Protein AF-A0A0N9IB44-F1 (afdb_monomer_lite)

Structure (mmCIF, N/CA/C/O backbone):
data_AF-A0A0N9IB44-F1
#
_entry.id   AF-A0A0N9IB44-F1
#
loop_
_atom_site.group_PDB
_atom_site.id
_atom_site.type_symbol
_atom_site.label_atom_id
_atom_site.label_alt_id
_atom_site.label_comp_id
_atom_site.label_asym_id
_atom_site.label_entity_id
_atom_site.label_seq_id
_atom_site.pdbx_PDB_ins_code
_atom_site.Cartn_x
_atom_site.Cartn_y
_atom_site.Cartn_z
_atom_site.occupancy
_atom_site.B_iso_or_equiv
_atom_site.auth_seq_id
_atom_site.auth_comp_id
_atom_site.auth_asym_id
_atom_site.auth_atom_id
_atom_site.pdbx_PDB_model_num
ATOM 1 N N . MET A 1 1 ? -2.275 -2.270 16.568 1.00 76.81 1 MET A N 1
ATOM 2 C CA . MET A 1 1 ? -1.977 -1.997 15.154 1.00 76.81 1 MET A CA 1
ATOM 3 C C . MET A 1 1 ? -0.789 -2.844 14.724 1.00 76.81 1 MET A C 1
ATOM 5 O O . MET A 1 1 ? 0.175 -2.965 15.478 1.00 76.81 1 MET A O 1
ATOM 9 N N . HIS A 1 2 ? -0.907 -3.487 13.566 1.00 84.56 2 HIS A N 1
ATOM 10 C CA . HIS A 1 2 ? 0.135 -4.307 12.954 1.00 84.56 2 HIS A CA 1
ATOM 11 C C . HIS A 1 2 ? 0.336 -3.844 11.520 1.00 84.56 2 HIS A C 1
ATOM 13 O O . HIS A 1 2 ? -0.643 -3.721 10.791 1.00 84.56 2 HIS A O 1
ATOM 19 N N . ALA A 1 3 ? 1.584 -3.617 11.124 1.00 88.56 3 ALA A N 1
ATOM 20 C CA . ALA A 1 3 ? 1.932 -3.285 9.754 1.00 88.56 3 ALA A CA 1
ATOM 21 C C . ALA A 1 3 ? 2.914 -4.312 9.189 1.00 88.56 3 ALA A C 1
ATOM 23 O O . ALA A 1 3 ? 3.679 -4.947 9.919 1.00 88.56 3 ALA A O 1
ATOM 24 N N . SER A 1 4 ? 2.871 -4.507 7.883 1.00 88.94 4 SER A N 1
ATOM 25 C CA . SER A 1 4 ? 3.786 -5.360 7.139 1.00 88.94 4 SER A CA 1
ATOM 26 C C . SER A 1 4 ? 4.120 -4.697 5.816 1.00 88.94 4 SER A C 1
ATOM 28 O O . SER A 1 4 ? 3.300 -3.988 5.234 1.00 88.94 4 SER A O 1
ATOM 30 N N . LEU A 1 5 ? 5.352 -4.924 5.381 1.00 91.25 5 LEU A N 1
ATOM 31 C CA . LEU A 1 5 ? 5.955 -4.315 4.210 1.00 91.25 5 LEU A CA 1
ATOM 32 C C . LEU A 1 5 ? 6.590 -5.419 3.371 1.00 91.25 5 LEU A C 1
ATOM 34 O O . LEU A 1 5 ? 7.327 -6.254 3.899 1.00 91.25 5 LEU A O 1
ATOM 38 N N . PHE A 1 6 ? 6.349 -5.376 2.069 1.00 92.56 6 PHE A N 1
ATOM 39 C CA . PHE A 1 6 ? 7.084 -6.147 1.085 1.00 92.56 6 PHE A CA 1
ATOM 40 C C . PHE A 1 6 ? 7.738 -5.204 0.077 1.00 92.56 6 PHE A C 1
ATOM 42 O O . PHE A 1 6 ? 7.080 -4.325 -0.474 1.00 92.56 6 PHE A O 1
ATOM 49 N N . THR A 1 7 ? 9.033 -5.395 -0.171 1.00 91.75 7 THR A N 1
ATOM 50 C CA . THR A 1 7 ? 9.799 -4.570 -1.110 1.00 91.75 7 THR A CA 1
ATOM 51 C C . THR A 1 7 ? 10.137 -5.386 -2.349 1.00 91.75 7 THR A C 1
ATOM 53 O O . THR A 1 7 ? 10.892 -6.358 -2.282 1.00 91.75 7 THR A O 1
ATOM 56 N N . TRP A 1 8 ? 9.610 -4.959 -3.491 1.00 91.69 8 TRP A N 1
ATOM 57 C CA . TRP A 1 8 ? 9.943 -5.506 -4.798 1.00 91.69 8 TRP A CA 1
ATOM 58 C C . TRP A 1 8 ? 11.310 -5.012 -5.275 1.00 91.69 8 TRP A C 1
ATOM 60 O O . TRP A 1 8 ? 11.824 -3.967 -4.856 1.00 91.69 8 TRP A O 1
ATOM 70 N N . ARG A 1 9 ? 11.897 -5.739 -6.231 1.00 84.81 9 ARG A N 1
ATOM 71 C CA . ARG A 1 9 ? 13.059 -5.233 -6.973 1.00 84.81 9 ARG A CA 1
ATOM 72 C C . ARG A 1 9 ? 12.661 -3.948 -7.707 1.00 84.81 9 ARG A C 1
ATOM 74 O O . ARG A 1 9 ? 11.580 -3.870 -8.272 1.00 84.81 9 ARG A O 1
ATOM 81 N N . GLY A 1 10 ? 13.535 -2.942 -7.691 1.00 84.56 10 GLY A N 1
ATOM 82 C CA . GLY A 1 10 ? 13.265 -1.645 -8.329 1.00 84.56 10 GLY A CA 1
ATOM 83 C C . GLY A 1 10 ? 12.627 -0.588 -7.422 1.00 84.56 10 GLY A C 1
ATOM 84 O O . GLY A 1 10 ? 12.323 0.497 -7.903 1.00 84.56 10 GLY A O 1
ATOM 85 N N . GLY A 1 11 ? 12.472 -0.862 -6.120 1.00 88.50 11 GLY A N 1
ATOM 86 C CA . GLY A 1 11 ? 12.038 0.150 -5.153 1.00 88.50 11 GLY A CA 1
ATOM 87 C C . GLY A 1 11 ? 10.535 0.404 -5.169 1.00 88.50 11 GLY A C 1
ATOM 88 O O . GLY A 1 11 ? 10.108 1.513 -4.894 1.00 88.50 11 GLY A O 1
ATOM 89 N N . ILE A 1 12 ? 9.724 -0.602 -5.492 1.00 92.44 12 ILE A N 1
ATOM 90 C CA . ILE A 1 12 ? 8.275 -0.562 -5.271 1.00 92.44 12 ILE A CA 1
ATOM 91 C C . ILE A 1 12 ? 7.970 -1.298 -3.970 1.00 92.44 12 ILE A C 1
ATOM 93 O O . ILE A 1 12 ? 8.559 -2.347 -3.699 1.00 92.44 12 ILE A O 1
ATOM 97 N N . VAL A 1 13 ? 7.058 -0.761 -3.170 1.00 93.69 13 VAL A N 1
ATOM 98 C CA . VAL A 1 13 ? 6.643 -1.355 -1.902 1.00 93.69 13 VAL A CA 1
ATOM 99 C C . VAL A 1 13 ? 5.157 -1.650 -1.882 1.00 93.69 13 VAL A C 1
ATOM 101 O O . VAL A 1 13 ? 4.359 -0.838 -2.345 1.00 93.69 13 VAL A O 1
ATOM 104 N N . ASP A 1 14 ? 4.814 -2.785 -1.286 1.00 95.44 14 ASP A N 1
ATOM 105 C CA . ASP A 1 14 ? 3.461 -3.131 -0.879 1.00 95.44 14 ASP A CA 1
ATOM 106 C C . ASP A 1 14 ? 3.384 -3.068 0.641 1.00 95.44 14 ASP A C 1
ATOM 108 O O . ASP A 1 14 ? 4.176 -3.697 1.348 1.00 95.44 14 ASP A O 1
ATOM 112 N N . VAL A 1 15 ? 2.432 -2.297 1.147 1.00 94.44 15 VAL A N 1
ATOM 113 C CA . VAL A 1 15 ? 2.225 -2.096 2.576 1.00 94.44 15 VAL A CA 1
ATOM 114 C C . VAL A 1 15 ? 0.822 -2.531 2.938 1.00 94.44 15 VAL A C 1
ATOM 116 O O . VAL A 1 15 ? -0.138 -2.248 2.222 1.00 94.44 15 VAL A O 1
ATOM 119 N N . ILE A 1 16 ? 0.701 -3.182 4.089 1.00 94.31 16 ILE A N 1
ATOM 120 C CA . ILE A 1 16 ? -0.574 -3.390 4.757 1.00 94.31 16 ILE A CA 1
ATOM 121 C C . ILE A 1 16 ? -0.465 -3.026 6.229 1.00 94.31 16 ILE A C 1
ATOM 123 O O . ILE A 1 16 ? 0.488 -3.402 6.904 1.00 94.31 16 ILE A O 1
ATOM 127 N N . ALA A 1 17 ? -1.464 -2.312 6.729 1.00 92.12 17 ALA A N 1
ATOM 128 C CA . ALA A 1 17 ? -1.622 -1.940 8.119 1.00 92.12 17 ALA A CA 1
ATOM 129 C C . ALA A 1 17 ? -3.033 -2.300 8.589 1.00 92.12 17 ALA A C 1
ATOM 131 O O . ALA A 1 17 ? -4.023 -1.894 7.987 1.00 92.12 17 ALA A O 1
ATOM 132 N N . ILE A 1 18 ? -3.125 -3.054 9.680 1.00 91.50 18 ILE A N 1
ATOM 133 C CA . ILE A 1 18 ? -4.373 -3.395 10.362 1.00 91.50 18 ILE A CA 1
ATOM 134 C C . ILE A 1 18 ? -4.404 -2.607 11.669 1.00 91.50 18 ILE A C 1
ATOM 136 O O . ILE A 1 18 ? -3.557 -2.803 12.552 1.00 91.50 18 ILE A O 1
ATOM 140 N N . PHE A 1 19 ? -5.369 -1.701 11.787 1.00 87.69 19 PHE A N 1
ATOM 141 C CA . PHE A 1 19 ? -5.545 -0.861 12.967 1.00 87.69 19 PHE A CA 1
ATOM 142 C C . PHE A 1 19 ? -6.383 -1.590 14.021 1.00 87.69 19 PHE A C 1
ATOM 144 O O . PHE A 1 19 ? -5.946 -1.698 15.170 1.00 87.69 19 PHE A O 1
ATOM 151 N N . ASP A 1 20 ? -7.511 -2.163 13.596 1.00 88.31 20 ASP A N 1
ATOM 152 C CA . ASP A 1 20 ? -8.459 -2.930 14.409 1.00 88.31 20 ASP A CA 1
ATOM 153 C C . ASP A 1 20 ? -9.231 -3.964 13.551 1.00 88.31 20 ASP A C 1
ATOM 155 O O . ASP A 1 20 ? -8.840 -4.269 12.425 1.00 88.31 20 ASP A O 1
ATOM 159 N N . ALA A 1 21 ? -10.307 -4.548 14.091 1.00 91.06 21 ALA A N 1
ATOM 160 C CA . ALA A 1 21 ? -11.090 -5.589 13.419 1.00 91.06 21 ALA A CA 1
ATOM 161 C C . ALA A 1 21 ? -11.881 -5.107 12.184 1.00 91.06 21 ALA A C 1
ATOM 163 O O . ALA A 1 21 ? -12.221 -5.928 11.334 1.00 91.06 21 ALA A O 1
ATOM 164 N N . GLY A 1 22 ? -12.183 -3.811 12.082 1.00 93.75 22 GLY A N 1
ATOM 165 C CA . GLY A 1 22 ? -12.944 -3.210 10.981 1.00 93.75 22 GLY A CA 1
ATOM 166 C C . GLY A 1 22 ? -12.118 -2.285 10.088 1.00 93.75 22 GLY A C 1
ATOM 167 O O . GLY A 1 22 ? -12.565 -1.950 8.994 1.00 93.75 22 GLY A O 1
ATOM 168 N N . THR A 1 23 ? -10.913 -1.910 10.521 1.00 92.12 23 THR A N 1
ATOM 169 C CA . THR A 1 23 ? -10.122 -0.862 9.876 1.00 92.12 23 THR A CA 1
ATOM 170 C C . THR A 1 23 ? -8.724 -1.344 9.508 1.00 92.12 23 THR A C 1
ATOM 172 O O . THR A 1 23 ? -7.898 -1.687 10.360 1.00 92.12 23 THR A O 1
ATOM 175 N N . ALA A 1 24 ? -8.430 -1.290 8.215 1.00 93.81 24 ALA A N 1
ATOM 176 C CA . ALA A 1 24 ? -7.127 -1.531 7.628 1.00 93.81 24 ALA A CA 1
ATOM 177 C C . ALA A 1 24 ? -6.865 -0.588 6.450 1.00 93.81 24 ALA A C 1
ATOM 179 O O . ALA A 1 24 ? -7.777 -0.007 5.860 1.00 93.81 24 ALA A O 1
ATOM 180 N N . LEU A 1 25 ? -5.590 -0.480 6.103 1.00 95.12 25 LEU A N 1
ATOM 181 C CA . LEU A 1 25 ? -5.070 0.228 4.949 1.00 95.12 25 LEU A CA 1
ATOM 182 C C . LEU A 1 25 ? -4.103 -0.699 4.226 1.00 95.12 25 LEU A C 1
ATOM 184 O O . LEU A 1 25 ? -3.224 -1.278 4.858 1.00 95.12 25 LEU A O 1
ATOM 188 N N . ALA A 1 26 ? -4.224 -0.805 2.914 1.00 95.75 26 ALA A N 1
ATOM 189 C CA . ALA A 1 26 ? -3.192 -1.399 2.089 1.00 95.75 26 ALA A CA 1
ATOM 190 C C . ALA A 1 26 ? -2.915 -0.512 0.883 1.00 95.75 26 ALA A C 1
ATOM 192 O O . ALA A 1 26 ? -3.825 0.137 0.367 1.00 95.75 26 ALA A O 1
ATOM 193 N N . TYR A 1 27 ? -1.667 -0.469 0.439 1.00 95.62 27 TYR A N 1
ATOM 194 C CA . TYR A 1 27 ? -1.292 0.289 -0.746 1.00 95.62 27 TYR A CA 1
ATOM 195 C C . TYR A 1 27 ? -0.024 -0.250 -1.390 1.00 95.62 27 TYR A C 1
ATOM 197 O O . TYR A 1 27 ? 0.801 -0.893 -0.741 1.00 95.62 27 TYR A O 1
ATOM 205 N N . ARG A 1 28 ? 0.127 0.087 -2.670 1.00 95.62 28 ARG A N 1
ATOM 206 C CA . ARG A 1 28 ? 1.381 -0.001 -3.406 1.00 95.62 28 ARG A CA 1
ATOM 207 C C . ARG A 1 28 ? 1.922 1.396 -3.649 1.00 95.62 28 ARG A C 1
ATOM 209 O O . ARG A 1 28 ? 1.177 2.277 -4.081 1.00 95.62 28 ARG A O 1
ATOM 216 N N . ALA A 1 29 ? 3.212 1.592 -3.422 1.00 93.88 29 ALA A N 1
ATOM 217 C CA . ALA A 1 29 ? 3.875 2.863 -3.671 1.00 93.88 29 ALA A CA 1
ATOM 218 C C . ALA A 1 29 ? 5.253 2.669 -4.313 1.00 93.88 29 ALA A C 1
ATOM 220 O O . ALA A 1 29 ? 5.987 1.755 -3.934 1.00 93.88 29 ALA A O 1
ATOM 221 N N . PRO A 1 30 ? 5.658 3.542 -5.250 1.00 92.31 30 PRO A N 1
ATOM 222 C CA . PRO A 1 30 ? 7.065 3.701 -5.558 1.00 92.31 30 PRO A CA 1
ATOM 223 C C . PRO A 1 30 ? 7.775 4.347 -4.366 1.00 92.31 30 PRO A C 1
ATOM 225 O O . PRO A 1 30 ? 7.368 5.400 -3.878 1.00 92.31 30 PRO A O 1
ATOM 228 N N . LEU A 1 31 ? 8.858 3.721 -3.923 1.00 86.88 31 LEU A N 1
ATOM 229 C CA . LEU A 1 31 ? 9.726 4.197 -2.863 1.00 86.88 31 LEU A CA 1
ATOM 230 C C . LEU A 1 31 ? 11.022 4.757 -3.474 1.00 86.88 31 LEU A C 1
ATOM 232 O O . LEU A 1 31 ? 11.933 3.990 -3.805 1.00 86.88 31 LEU A O 1
ATOM 236 N N . PRO A 1 32 ? 11.138 6.086 -3.653 1.00 77.31 32 PRO A N 1
ATOM 237 C CA . PRO A 1 32 ? 12.411 6.691 -4.026 1.00 77.31 32 PRO A CA 1
ATOM 238 C C . PRO A 1 32 ? 13.474 6.390 -2.958 1.00 77.31 32 PRO A C 1
ATOM 240 O O . PRO A 1 32 ? 13.150 6.142 -1.796 1.00 77.31 32 PRO A O 1
ATOM 243 N N . GLN A 1 33 ? 14.753 6.395 -3.347 1.00 76.44 33 GLN A N 1
ATOM 244 C CA . GLN A 1 33 ? 15.857 6.085 -2.431 1.00 76.44 33 GLN A CA 1
ATOM 245 C C . GLN A 1 33 ? 15.758 6.905 -1.135 1.00 76.44 33 GLN A C 1
ATOM 247 O O . GLN A 1 33 ? 15.725 8.132 -1.177 1.00 76.44 33 GLN A O 1
ATOM 252 N N . GLY A 1 34 ? 15.721 6.211 0.008 1.00 70.44 34 GLY A N 1
ATOM 253 C CA . GLY A 1 34 ? 15.643 6.828 1.336 1.00 70.44 34 GLY A CA 1
ATOM 254 C C . GLY A 1 34 ? 14.251 7.306 1.769 1.00 70.44 34 GLY A C 1
ATOM 255 O O . GLY A 1 34 ? 14.147 7.882 2.847 1.00 70.44 34 GLY A O 1
ATOM 256 N N . GLY A 1 35 ? 13.200 7.081 0.973 1.00 82.69 35 GLY A N 1
ATOM 257 C CA . GLY A 1 35 ? 11.821 7.365 1.379 1.00 82.69 35 GLY A CA 1
ATOM 258 C C . GLY A 1 35 ? 11.327 6.430 2.488 1.00 82.69 35 GLY A C 1
ATOM 259 O O . GLY A 1 35 ? 11.788 5.291 2.594 1.00 82.69 35 GLY A O 1
ATOM 260 N N . ASP A 1 36 ? 10.367 6.899 3.289 1.00 86.75 36 ASP A N 1
ATOM 261 C CA . ASP A 1 36 ? 9.680 6.070 4.283 1.00 86.75 36 ASP A CA 1
ATOM 262 C C . ASP A 1 36 ? 8.509 5.324 3.615 1.00 86.75 36 ASP A C 1
ATOM 264 O O . ASP A 1 36 ? 7.587 5.962 3.100 1.00 86.75 36 ASP A O 1
ATOM 268 N N . PRO A 1 37 ? 8.504 3.978 3.594 1.00 87.38 37 PRO A N 1
ATOM 269 C CA . PRO A 1 37 ? 7.390 3.218 3.038 1.00 87.38 37 PRO A CA 1
ATOM 270 C C . PRO A 1 37 ? 6.070 3.450 3.780 1.00 87.38 37 PRO A C 1
ATOM 272 O O . PRO A 1 37 ? 5.018 3.188 3.199 1.00 87.38 37 PRO A O 1
ATOM 275 N N . PHE A 1 38 ? 6.106 3.924 5.028 1.00 88.88 38 PHE A N 1
ATOM 276 C CA . PHE A 1 38 ? 4.936 4.235 5.850 1.00 88.88 38 PHE A CA 1
ATOM 277 C C . PHE A 1 38 ? 4.449 5.685 5.710 1.00 88.88 38 PHE A C 1
ATOM 279 O O . PHE A 1 38 ? 3.371 5.993 6.213 1.00 88.88 38 PHE A O 1
ATOM 286 N N . ASP A 1 39 ? 5.184 6.527 4.973 1.00 88.62 39 ASP A N 1
ATOM 287 C CA . ASP A 1 39 ? 4.797 7.892 4.589 1.00 88.62 39 ASP A CA 1
ATOM 288 C C . ASP A 1 39 ? 4.995 8.115 3.073 1.00 88.62 39 ASP A C 1
ATOM 290 O O . ASP A 1 39 ? 5.863 8.879 2.632 1.00 88.62 39 ASP A O 1
ATOM 294 N N . PRO A 1 40 ? 4.255 7.385 2.217 1.00 90.94 40 PRO A N 1
ATOM 295 C CA . PRO A 1 40 ? 4.441 7.496 0.779 1.00 90.94 40 PRO A CA 1
ATOM 296 C C . PRO A 1 40 ? 3.972 8.866 0.282 1.00 90.94 40 PRO A C 1
ATOM 298 O O . PRO A 1 40 ? 2.873 9.306 0.593 1.00 90.94 40 PRO A O 1
ATOM 301 N N . ILE A 1 41 ? 4.743 9.503 -0.602 1.00 90.56 41 ILE A N 1
ATOM 302 C CA . ILE A 1 41 ? 4.320 10.751 -1.271 1.00 90.56 41 ILE A CA 1
ATOM 303 C C . ILE A 1 41 ? 3.250 10.466 -2.342 1.00 90.56 41 ILE A C 1
ATOM 305 O O . ILE A 1 41 ? 2.419 11.318 -2.662 1.00 90.56 4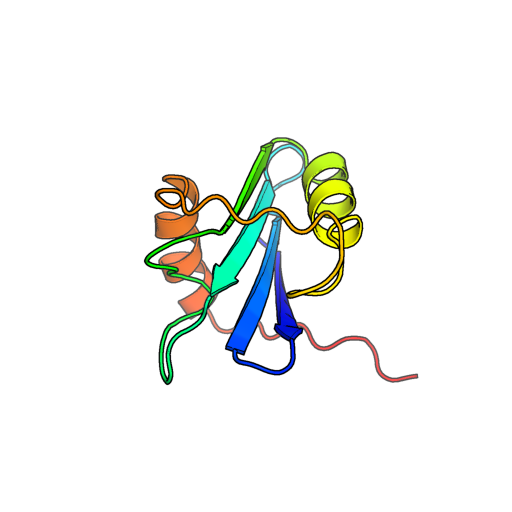1 ILE A O 1
ATOM 309 N N . ARG A 1 42 ? 3.289 9.268 -2.937 1.00 92.19 42 ARG A N 1
ATOM 310 C CA . ARG A 1 42 ? 2.401 8.802 -4.012 1.00 92.19 42 ARG A CA 1
ATOM 311 C C . ARG A 1 42 ? 2.147 7.310 -3.869 1.00 92.19 42 ARG A C 1
ATOM 313 O O . ARG A 1 42 ? 3.043 6.572 -3.473 1.00 92.19 42 ARG A O 1
ATOM 320 N N . VAL A 1 43 ? 0.964 6.871 -4.281 1.00 94.56 43 VAL A N 1
ATOM 321 C CA . VAL A 1 43 ? 0.597 5.451 -4.376 1.00 94.56 43 VAL A CA 1
ATOM 322 C C . VAL A 1 43 ? 0.147 5.133 -5.801 1.00 94.56 43 VAL A C 1
ATOM 324 O O . VAL A 1 43 ? -0.334 6.021 -6.503 1.00 94.56 43 VAL A O 1
ATOM 327 N N . THR A 1 44 ? 0.319 3.894 -6.254 1.00 94.69 44 THR A N 1
ATOM 328 C CA . THR A 1 44 ? -0.233 3.416 -7.539 1.00 94.69 44 THR A CA 1
ATOM 329 C C . THR A 1 44 ? -1.512 2.602 -7.365 1.00 94.69 44 THR A C 1
ATOM 331 O O . THR A 1 44 ? -2.266 2.377 -8.312 1.00 94.69 44 THR A O 1
ATOM 334 N N . TRP A 1 45 ? -1.771 2.173 -6.132 1.00 95.31 45 TRP A N 1
ATOM 335 C CA . TRP A 1 45 ? -3.000 1.527 -5.710 1.00 95.31 45 TRP A CA 1
ATOM 336 C C . TRP A 1 45 ? -3.157 1.707 -4.204 1.00 95.31 45 TRP A C 1
ATOM 338 O O . TRP A 1 45 ? -2.166 1.642 -3.475 1.00 95.31 45 TRP A O 1
ATOM 348 N N . ALA A 1 46 ? -4.385 1.891 -3.728 1.00 95.12 46 ALA A N 1
ATOM 349 C CA . ALA A 1 46 ? -4.682 1.876 -2.306 1.00 95.12 46 ALA A CA 1
ATOM 350 C C . ALA A 1 46 ? -6.103 1.383 -2.026 1.00 95.12 46 ALA A C 1
ATOM 352 O O . ALA A 1 46 ? -7.023 1.582 -2.821 1.00 95.12 46 ALA A O 1
ATOM 353 N N . PHE A 1 47 ? -6.281 0.788 -0.852 1.00 95.00 47 PHE A N 1
ATOM 354 C CA . PHE A 1 47 ? -7.567 0.399 -0.299 1.00 95.00 47 PHE A CA 1
ATOM 355 C C . PHE A 1 47 ? -7.589 0.667 1.206 1.00 95.00 47 PHE A C 1
ATOM 357 O O . PHE A 1 47 ? -6.674 0.266 1.925 1.00 95.00 47 PHE A O 1
ATOM 364 N N . ALA A 1 48 ? -8.656 1.303 1.686 1.00 93.50 48 ALA A N 1
ATOM 365 C CA . ALA A 1 48 ? -8.923 1.495 3.106 1.00 93.50 48 ALA A CA 1
ATOM 366 C C . ALA A 1 48 ? -10.317 0.951 3.435 1.00 93.50 48 ALA A C 1
ATOM 368 O O . ALA A 1 48 ? -11.286 1.276 2.747 1.00 93.50 48 ALA A O 1
ATOM 369 N N . GLY A 1 49 ? -10.417 0.113 4.463 1.00 94.00 49 GLY A N 1
ATOM 370 C CA . GLY A 1 49 ? -11.660 -0.569 4.822 1.00 94.00 49 GLY A CA 1
ATOM 371 C C . GLY A 1 49 ? -11.401 -1.820 5.651 1.00 94.00 49 GLY A C 1
ATOM 372 O O . GLY A 1 49 ? -10.446 -1.863 6.421 1.00 94.00 49 GLY A O 1
ATOM 373 N N . GLU A 1 50 ? -12.227 -2.851 5.483 1.00 96.44 50 GLU A N 1
ATOM 374 C CA . GLU A 1 50 ? -12.112 -4.068 6.291 1.00 96.44 50 GLU A CA 1
ATOM 375 C C . GLU A 1 50 ? -10.785 -4.821 6.045 1.00 96.44 50 GLU A C 1
ATOM 377 O O . GLU A 1 50 ? -10.369 -4.981 4.887 1.00 96.44 50 GLU A O 1
ATOM 382 N N . PRO A 1 51 ? -10.151 -5.378 7.100 1.00 95.75 51 PRO A N 1
ATOM 383 C CA . PRO A 1 51 ? -8.860 -6.060 7.000 1.00 95.75 51 PRO A CA 1
ATOM 384 C C . PRO A 1 51 ? -8.793 -7.162 5.946 1.00 95.75 51 PRO A C 1
ATOM 386 O O . PRO A 1 51 ? -7.809 -7.256 5.215 1.00 95.75 51 PRO A O 1
ATOM 389 N N . ILE A 1 52 ? -9.840 -7.981 5.818 1.00 96.88 52 ILE A N 1
ATOM 390 C CA . ILE A 1 52 ? -9.829 -9.097 4.865 1.00 96.88 52 ILE A CA 1
ATOM 391 C C . ILE A 1 52 ? -9.773 -8.616 3.411 1.00 96.88 52 ILE A C 1
ATOM 393 O O . ILE A 1 52 ? -9.099 -9.233 2.585 1.00 96.88 52 ILE A O 1
ATOM 397 N N . TRP A 1 53 ? -10.434 -7.501 3.096 1.00 97.62 53 TRP A N 1
ATOM 398 C CA .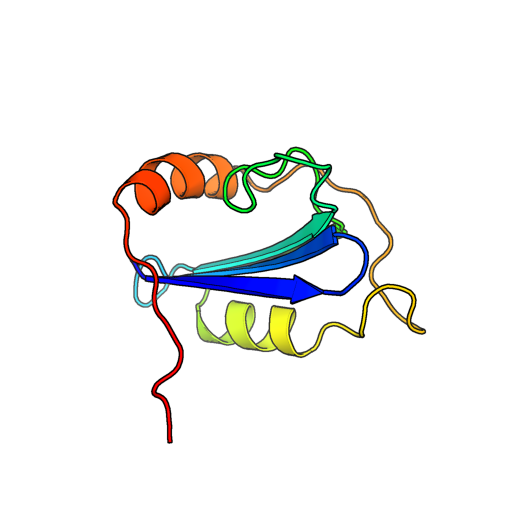 TRP A 1 53 ? -10.427 -6.921 1.756 1.00 97.62 53 TRP A CA 1
ATOM 399 C C . TRP A 1 53 ? -9.117 -6.198 1.463 1.00 97.62 53 TRP A C 1
ATOM 401 O O . TRP A 1 53 ? -8.595 -6.342 0.360 1.00 97.62 53 TRP A O 1
ATOM 411 N N . ALA A 1 54 ? -8.532 -5.526 2.458 1.00 96.62 54 ALA A N 1
ATOM 412 C CA . ALA A 1 54 ? -7.203 -4.932 2.335 1.00 96.62 54 ALA A CA 1
ATOM 413 C C . ALA A 1 54 ? -6.128 -5.997 2.042 1.00 96.62 54 ALA A C 1
ATOM 415 O O . ALA A 1 54 ? -5.361 -5.845 1.090 1.00 96.62 54 ALA A O 1
ATOM 416 N N . ILE A 1 55 ? -6.125 -7.109 2.796 1.00 95.56 55 ILE A N 1
ATOM 417 C CA . ILE A 1 55 ? -5.202 -8.243 2.593 1.00 95.56 55 ILE A CA 1
ATOM 418 C C . ILE A 1 55 ? -5.379 -8.833 1.194 1.00 95.56 55 ILE A C 1
ATOM 420 O O . ILE A 1 55 ? -4.406 -9.005 0.462 1.00 95.56 55 ILE A O 1
ATOM 424 N N . ARG A 1 56 ? -6.621 -9.142 0.807 1.00 97.19 56 ARG A N 1
ATOM 425 C CA . ARG A 1 56 ? -6.906 -9.720 -0.513 1.00 97.19 56 ARG A CA 1
ATOM 426 C C . ARG A 1 56 ? -6.497 -8.784 -1.642 1.00 97.19 56 ARG A C 1
ATOM 428 O O . ARG A 1 56 ? -5.924 -9.253 -2.615 1.00 97.19 56 ARG A O 1
ATOM 435 N N . GLY A 1 57 ? -6.777 -7.489 -1.505 1.00 95.50 57 GLY A N 1
ATOM 436 C CA . GLY A 1 57 ? -6.473 -6.489 -2.522 1.00 95.50 57 GLY A CA 1
ATOM 437 C C . GLY A 1 57 ? -4.979 -6.397 -2.806 1.00 95.50 57 GLY A C 1
ATOM 438 O O . GLY A 1 57 ? -4.581 -6.519 -3.960 1.00 95.50 57 GLY A O 1
ATOM 439 N N . VAL A 1 58 ? -4.153 -6.266 -1.764 1.00 95.00 58 VAL A N 1
ATOM 440 C CA . VAL A 1 58 ? -2.701 -6.118 -1.944 1.00 95.00 58 VAL A CA 1
ATOM 441 C C . VAL A 1 58 ? -2.034 -7.406 -2.430 1.00 95.00 58 VAL A C 1
ATOM 443 O O . VAL A 1 58 ? -1.179 -7.351 -3.305 1.00 95.00 58 VAL A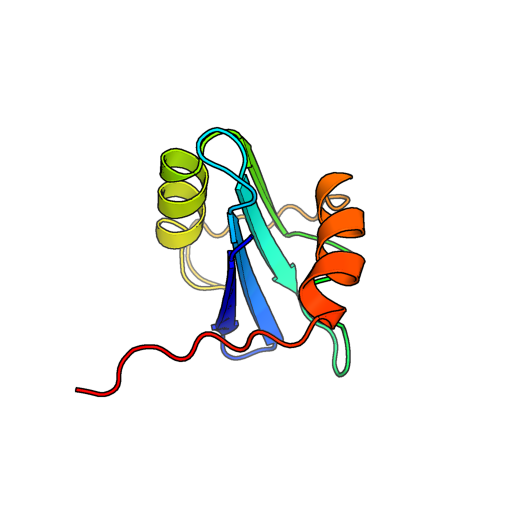 O 1
ATOM 446 N N . LEU A 1 59 ? -2.463 -8.576 -1.940 1.00 94.94 59 LEU A N 1
ATOM 447 C CA . LEU A 1 59 ? -1.918 -9.868 -2.381 1.00 94.94 59 LEU A CA 1
ATOM 448 C C . LEU A 1 59 ? -2.335 -10.248 -3.808 1.00 94.94 59 LEU A C 1
ATOM 450 O O . LEU A 1 59 ? -1.677 -11.072 -4.435 1.00 94.94 59 LEU A O 1
ATOM 454 N N . ALA A 1 60 ? -3.433 -9.680 -4.309 1.00 95.62 60 ALA A N 1
ATOM 455 C CA . ALA A 1 60 ? -3.901 -9.899 -5.673 1.00 95.62 60 ALA A CA 1
ATOM 456 C C . ALA A 1 60 ? -3.218 -8.980 -6.698 1.00 95.62 60 ALA A C 1
ATOM 458 O O . ALA A 1 60 ? -3.466 -9.131 -7.896 1.00 95.62 60 ALA A O 1
ATOM 459 N N . LEU A 1 61 ? -2.387 -8.026 -6.260 1.00 94.38 61 LEU A N 1
ATOM 460 C CA . LEU A 1 61 ? -1.673 -7.150 -7.179 1.00 94.38 61 LEU A CA 1
ATOM 461 C C . LEU A 1 61 ? -0.676 -7.961 -8.019 1.00 94.38 61 LEU A C 1
ATOM 463 O O . LEU A 1 61 ? 0.113 -8.728 -7.461 1.00 94.38 61 LEU A O 1
ATOM 467 N N . PRO A 1 62 ? -0.646 -7.758 -9.349 1.00 94.19 62 PRO A N 1
ATOM 468 C CA . PRO A 1 62 ? 0.425 -8.288 -10.184 1.00 94.19 62 PRO A CA 1
ATOM 469 C C . PRO A 1 62 ? 1.797 -7.799 -9.711 1.00 94.19 62 PRO A C 1
ATOM 471 O O . PRO A 1 62 ? 1.905 -6.776 -9.032 1.00 94.19 62 PRO A O 1
ATOM 474 N N . GLU A 1 63 ? 2.864 -8.492 -10.102 1.00 92.19 63 GLU A N 1
ATOM 475 C CA . GLU A 1 63 ? 4.226 -7.979 -9.923 1.00 92.19 63 GLU A CA 1
ATOM 476 C C . GLU A 1 63 ? 4.375 -6.601 -10.605 1.00 9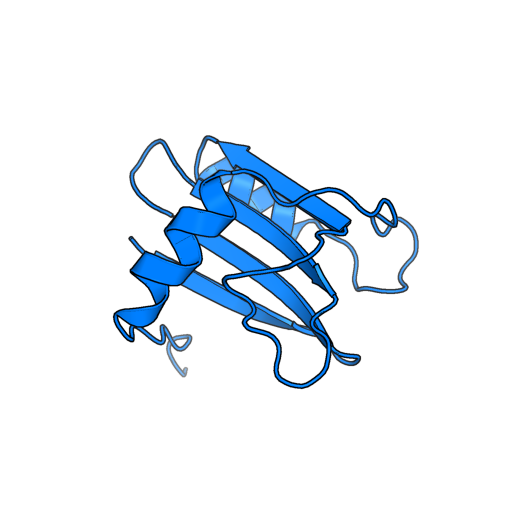2.19 63 GLU A C 1
ATOM 478 O O . GLU A 1 63 ? 3.806 -6.398 -11.685 1.00 92.19 63 GLU A O 1
ATOM 483 N N . PRO A 1 64 ? 5.116 -5.647 -10.009 1.00 91.56 64 PRO A N 1
ATOM 484 C CA . PRO A 1 64 ? 5.406 -4.382 -10.666 1.00 91.56 64 PRO A CA 1
ATOM 485 C C . PRO A 1 64 ? 6.067 -4.548 -12.041 1.00 91.56 64 PRO A C 1
ATOM 487 O O . PRO A 1 64 ? 6.979 -5.352 -12.216 1.00 91.56 64 PRO A O 1
ATOM 490 N N . GLY A 1 65 ? 5.609 -3.787 -13.032 1.00 88.94 65 GLY A N 1
ATOM 491 C CA . GLY A 1 65 ? 5.973 -3.924 -14.445 1.00 88.94 65 GLY A CA 1
ATOM 492 C C . GLY A 1 65 ? 5.265 -5.071 -15.179 1.00 88.94 65 GLY A C 1
ATOM 493 O O . GLY A 1 65 ? 5.429 -5.210 -16.392 1.00 88.94 65 GLY A O 1
ATOM 494 N N . GLY A 1 66 ? 4.480 -5.891 -14.476 1.00 89.25 66 GLY A N 1
ATOM 495 C CA . GLY A 1 66 ? 3.710 -6.990 -15.045 1.00 89.25 66 GLY A CA 1
ATOM 496 C C . GLY A 1 66 ? 2.436 -6.541 -15.767 1.00 89.25 66 GLY A C 1
ATOM 497 O O . GLY A 1 66 ? 1.911 -5.444 -15.571 1.00 89.25 66 GLY A O 1
ATOM 498 N N . HIS A 1 67 ? 1.892 -7.428 -16.603 1.00 88.94 67 HIS A N 1
ATOM 499 C CA . HIS A 1 67 ? 0.622 -7.171 -17.281 1.00 88.94 67 HIS A CA 1
ATOM 500 C C . HIS A 1 67 ? -0.522 -7.020 -16.266 1.00 88.94 67 HIS A C 1
ATOM 502 O O . HIS A 1 67 ? -0.753 -7.904 -15.442 1.00 88.94 67 HIS A O 1
ATOM 508 N N . GLY A 1 68 ? -1.278 -5.925 -16.374 1.00 84.81 68 GLY A N 1
ATOM 509 C CA . GLY A 1 68 ? -2.406 -5.632 -15.486 1.00 84.81 68 GLY A CA 1
ATOM 510 C C . GLY A 1 68 ? -2.025 -4.927 -14.183 1.00 84.81 68 GLY A C 1
ATOM 511 O O . GLY A 1 68 ? -2.893 -4.757 -13.329 1.00 84.81 68 GLY A O 1
ATOM 512 N N . GLU A 1 69 ? -0.765 -4.509 -14.015 1.00 87.94 69 GLU A N 1
ATOM 513 C CA . GLU A 1 69 ? -0.382 -3.653 -12.892 1.00 87.94 69 GLU A CA 1
ATOM 514 C C . GLU A 1 69 ? -1.219 -2.354 -12.882 1.00 87.94 69 GLU A C 1
ATOM 516 O O . GLU A 1 69 ? -1.368 -1.700 -13.922 1.00 87.94 69 GLU A O 1
ATOM 521 N N . PRO A 1 70 ? -1.731 -1.922 -11.714 1.00 83.81 70 PRO A N 1
ATOM 522 C CA . PRO A 1 70 ? -2.250 -0.572 -11.555 1.00 83.81 70 PRO A CA 1
ATOM 523 C C . PRO A 1 70 ? -1.136 0.463 -11.760 1.00 83.81 70 PRO A C 1
ATOM 525 O O . PRO A 1 70 ? -0.236 0.603 -10.938 1.00 83.81 70 PRO A O 1
ATOM 528 N N . VAL A 1 71 ? -1.213 1.220 -12.854 1.00 80.38 71 VAL A N 1
ATOM 529 C CA . VAL A 1 71 ? -0.227 2.264 -13.201 1.00 80.38 71 VAL A CA 1
ATOM 530 C C . VAL A 1 71 ? -0.700 3.684 -12.863 1.00 80.38 71 VAL A C 1
ATOM 532 O O . VAL A 1 71 ? -0.048 4.669 -13.210 1.00 80.38 71 VAL A O 1
ATOM 535 N N . PHE A 1 72 ? -1.843 3.821 -12.188 1.00 85.81 72 PHE A N 1
ATOM 536 C CA . PHE A 1 72 ? -2.425 5.123 -11.871 1.00 85.81 72 PHE A CA 1
ATOM 537 C C . PHE A 1 72 ? -1.813 5.706 -10.607 1.00 85.81 72 PHE A C 1
ATOM 539 O O . PHE A 1 72 ? -2.080 5.244 -9.506 1.00 85.81 72 PHE A O 1
ATOM 546 N N . VAL A 1 73 ? -1.038 6.774 -10.763 1.00 90.06 73 VAL A N 1
ATOM 547 C CA . VAL A 1 73 ? -0.500 7.527 -9.630 1.00 90.06 73 VAL A CA 1
ATOM 548 C C . VAL A 1 73 ? -1.617 8.324 -8.957 1.00 90.06 73 VAL A C 1
ATOM 550 O O . VAL A 1 73 ? -2.304 9.116 -9.602 1.00 90.06 73 VAL A O 1
ATOM 553 N N . GLN A 1 74 ? -1.761 8.142 -7.651 1.00 92.75 74 GLN A N 1
ATOM 554 C CA . GLN A 1 74 ? -2.786 8.755 -6.818 1.00 92.75 74 GLN A CA 1
ATOM 555 C C . GLN A 1 74 ? -2.157 9.447 -5.608 1.00 92.75 74 GLN A C 1
ATOM 557 O O . GLN A 1 74 ? -1.062 9.093 -5.152 1.00 92.75 74 GLN A O 1
ATOM 562 N N . THR A 1 75 ? -2.879 10.431 -5.073 1.00 92.62 75 THR A N 1
ATOM 563 C CA . THR A 1 75 ? -2.592 10.969 -3.743 1.00 92.62 75 THR A CA 1
ATOM 564 C C . THR A 1 75 ? -2.818 9.862 -2.708 1.00 92.62 75 THR A C 1
ATOM 566 O O . THR A 1 75 ? -3.846 9.181 -2.784 1.00 92.62 75 THR A O 1
ATOM 569 N N . PRO A 1 76 ? -1.899 9.670 -1.747 1.00 91.31 76 PRO A N 1
ATOM 570 C CA . PRO A 1 76 ? -2.090 8.715 -0.664 1.00 91.31 76 PRO A CA 1
ATOM 571 C C . PRO A 1 76 ? -3.390 8.997 0.107 1.00 91.31 76 PRO A C 1
ATOM 573 O O . PRO A 1 76 ? -3.720 10.165 0.343 1.00 91.31 76 PRO A O 1
ATOM 576 N N . PRO A 1 77 ? -4.135 7.962 0.531 1.00 88.81 77 PRO A N 1
ATOM 577 C CA . PRO A 1 77 ? -5.264 8.146 1.433 1.00 88.81 77 PRO A CA 1
ATOM 578 C C . PRO A 1 77 ? -4.845 8.890 2.713 1.00 88.81 77 PRO A C 1
ATOM 580 O O . PRO A 1 77 ? -3.749 8.640 3.213 1.00 88.81 77 PRO A O 1
ATOM 583 N N . PRO A 1 78 ? -5.718 9.713 3.329 1.00 85.44 78 PRO A N 1
ATOM 584 C CA . PRO A 1 78 ? -5.399 10.410 4.583 1.00 85.44 78 PRO A CA 1
ATOM 585 C C . PRO A 1 78 ? -4.914 9.482 5.707 1.00 85.44 78 PRO A C 1
ATOM 587 O O . PRO A 1 78 ? -4.123 9.878 6.555 1.00 85.44 78 PRO A O 1
ATOM 590 N N . LEU A 1 79 ? -5.355 8.221 5.682 1.00 84.19 79 LEU A N 1
ATOM 591 C CA . LEU A 1 79 ? -4.976 7.190 6.643 1.00 84.19 79 LEU A CA 1
ATOM 592 C C . LEU A 1 79 ? -3.479 6.806 6.572 1.00 84.19 79 LEU A C 1
ATOM 594 O O . LEU A 1 79 ? -2.953 6.280 7.549 1.00 84.19 79 LEU A O 1
ATOM 598 N N . CYS A 1 80 ? -2.780 7.098 5.464 1.00 83.25 80 CYS A N 1
ATOM 599 C CA . CYS A 1 80 ? -1.323 6.950 5.354 1.00 83.25 80 CYS A CA 1
ATOM 600 C C . CYS A 1 80 ? -0.575 7.882 6.318 1.00 83.25 80 CYS A C 1
ATOM 602 O O . CYS A 1 80 ? 0.395 7.454 6.928 1.00 83.25 80 CYS A O 1
ATOM 604 N N . ALA A 1 81 ? -1.046 9.116 6.529 1.00 74.12 81 ALA A N 1
ATOM 605 C CA . ALA A 1 81 ? -0.367 10.057 7.426 1.00 74.12 81 ALA A CA 1
ATOM 606 C C . ALA A 1 81 ? -0.322 9.537 8.876 1.00 74.12 81 ALA A C 1
ATOM 608 O O . ALA A 1 81 ? 0.699 9.629 9.550 1.00 74.12 81 ALA A O 1
ATOM 609 N N . GLY A 1 82 ? -1.407 8.900 9.335 1.00 70.00 82 GLY A N 1
ATOM 610 C CA . GLY A 1 82 ? -1.441 8.261 10.655 1.00 70.00 82 GLY A CA 1
ATOM 611 C C . GLY A 1 82 ? -0.573 7.001 10.751 1.00 70.00 82 GLY A C 1
ATOM 612 O O . GLY A 1 82 ? -0.202 6.588 11.848 1.00 70.00 82 GLY A O 1
ATOM 613 N N . LEU A 1 83 ? -0.230 6.374 9.621 1.00 76.44 83 LEU A N 1
ATOM 614 C CA . LEU A 1 83 ? 0.601 5.173 9.595 1.00 76.44 83 LEU A CA 1
ATOM 615 C C . LEU A 1 83 ? 2.056 5.488 9.957 1.00 76.44 83 LEU A C 1
ATOM 617 O O . LEU A 1 83 ? 2.627 4.757 10.763 1.00 76.44 83 LEU A O 1
ATOM 621 N N . ALA A 1 84 ? 2.623 6.574 9.434 1.00 71.62 84 ALA A N 1
ATOM 622 C CA . ALA A 1 84 ? 3.987 7.011 9.736 1.00 71.62 84 ALA A CA 1
ATOM 623 C C . ALA A 1 84 ? 4.202 7.254 11.242 1.00 71.62 84 ALA A C 1
ATOM 625 O O . ALA A 1 84 ? 5.139 6.726 11.848 1.00 71.62 84 ALA A O 1
ATOM 626 N N . GLU A 1 85 ? 3.269 7.970 11.878 1.00 68.12 85 GLU A N 1
ATOM 627 C CA . GLU A 1 85 ? 3.302 8.261 13.318 1.00 68.12 85 GLU A CA 1
ATOM 628 C C . GLU A 1 85 ? 3.258 6.984 14.174 1.00 68.12 85 GLU A C 1
ATOM 630 O O . GLU A 1 85 ? 3.928 6.879 15.204 1.00 68.12 85 GLU A O 1
ATOM 635 N N . LEU A 1 86 ? 2.494 5.981 13.731 1.00 66.38 86 LEU A N 1
ATOM 636 C CA . LEU A 1 86 ? 2.328 4.712 14.437 1.00 66.38 86 LEU A CA 1
ATOM 637 C C . LEU A 1 86 ? 3.461 3.713 14.146 1.00 66.38 86 LEU A C 1
ATOM 639 O O . LEU A 1 86 ? 3.846 2.946 15.031 1.00 66.38 86 LEU A O 1
ATOM 643 N N . ALA A 1 87 ? 4.022 3.716 12.935 1.00 63.03 87 ALA A N 1
ATOM 644 C CA . ALA A 1 87 ? 5.125 2.846 12.526 1.00 63.03 87 ALA A CA 1
ATOM 645 C C . ALA A 1 87 ? 6.464 3.250 13.168 1.00 63.03 87 ALA A C 1
ATOM 647 O O . ALA A 1 87 ? 7.286 2.379 13.473 1.00 63.03 87 ALA A O 1
ATOM 648 N N . GLY A 1 88 ? 6.640 4.538 13.491 1.00 56.62 88 GLY A N 1
ATOM 649 C CA . GLY A 1 88 ? 7.758 5.051 14.293 1.00 56.62 88 GLY A CA 1
ATOM 650 C C . GLY A 1 88 ? 7.900 4.406 15.684 1.00 56.62 88 GLY A C 1
ATOM 651 O O . GLY A 1 88 ? 8.933 4.562 16.332 1.00 56.62 88 GLY A O 1
ATOM 652 N N . GLN A 1 89 ? 6.917 3.612 16.131 1.00 53.66 89 GLN A N 1
ATOM 653 C CA . GLN A 1 89 ? 6.965 2.827 17.372 1.00 53.66 89 GL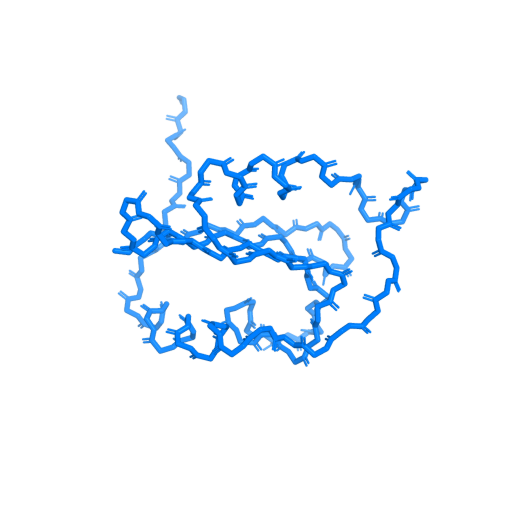N A CA 1
ATOM 654 C C . GLN A 1 89 ? 7.661 1.453 17.239 1.00 53.66 89 GLN A C 1
ATOM 656 O O . GLN A 1 89 ? 7.558 0.614 18.135 1.00 53.66 89 GLN A O 1
ATOM 661 N N . ASN A 1 90 ? 8.413 1.229 16.155 1.00 44.78 90 ASN A N 1
ATOM 662 C CA . ASN A 1 90 ? 9.425 0.174 16.015 1.00 44.78 90 ASN A CA 1
ATOM 663 C C . ASN A 1 90 ? 8.919 -1.260 16.285 1.00 44.78 90 ASN A C 1
ATOM 665 O O . ASN A 1 90 ? 9.415 -1.972 17.161 1.00 44.78 90 ASN A O 1
ATOM 669 N N . ARG A 1 91 ? 7.934 -1.722 15.505 1.00 47.09 91 ARG A N 1
ATOM 670 C CA . ARG A 1 91 ? 7.517 -3.136 15.485 1.00 47.09 91 ARG A CA 1
ATOM 671 C C . ARG A 1 91 ? 7.774 -3.757 14.117 1.00 47.09 91 ARG A C 1
ATOM 673 O O . ARG A 1 91 ? 6.871 -3.892 13.300 1.00 47.09 91 ARG A O 1
ATOM 680 N N . VAL A 1 92 ? 9.022 -4.161 13.887 1.00 45.50 92 VAL A N 1
ATOM 681 C CA . VAL A 1 92 ? 9.394 -5.023 12.756 1.00 45.50 92 VAL A CA 1
ATOM 682 C C . VAL A 1 92 ? 8.808 -6.416 12.998 1.00 45.50 92 VAL A C 1
ATOM 684 O O . VAL A 1 92 ? 9.348 -7.193 13.786 1.00 45.50 92 VAL A O 1
ATOM 687 N N . ILE A 1 93 ? 7.702 -6.746 12.333 1.00 45.25 93 ILE A N 1
ATOM 688 C CA . ILE A 1 93 ? 7.186 -8.119 12.294 1.00 45.25 93 ILE A CA 1
ATOM 689 C C . ILE A 1 93 ? 7.965 -8.852 11.202 1.00 45.25 93 ILE A C 1
ATOM 691 O O . ILE A 1 93 ? 7.750 -8.626 10.014 1.00 45.25 93 ILE A O 1
ATOM 695 N N . ARG A 1 94 ? 8.917 -9.700 11.603 1.00 38.66 94 ARG A N 1
ATOM 696 C CA . ARG A 1 94 ? 9.547 -10.658 10.684 1.00 38.66 94 ARG A CA 1
ATOM 697 C C . ARG A 1 94 ? 8.593 -11.844 10.492 1.00 38.66 94 ARG A C 1
ATOM 699 O O . ARG A 1 94 ? 7.927 -12.217 11.461 1.00 38.66 94 ARG A O 1
ATOM 706 N N . PRO A 1 95 ? 8.535 -12.463 9.301 1.00 32.56 95 PRO A N 1
ATOM 707 C CA . PRO A 1 95 ? 7.882 -13.759 9.154 1.00 32.56 95 PRO A CA 1
ATOM 708 C C . PRO A 1 95 ? 8.490 -14.751 10.160 1.00 32.56 95 PRO A C 1
ATOM 710 O O . PRO A 1 95 ? 9.697 -14.665 10.414 1.00 32.56 95 PRO A O 1
ATOM 713 N N . PRO A 1 96 ? 7.710 -15.684 10.734 1.00 35.16 96 PRO A N 1
ATOM 714 C CA . PRO A 1 96 ? 8.298 -16.786 11.481 1.00 35.16 96 PRO A CA 1
ATOM 715 C C . PRO A 1 96 ? 9.244 -17.545 10.544 1.00 35.16 96 PRO A C 1
ATOM 717 O O . PRO A 1 96 ? 8.844 -17.985 9.468 1.00 35.16 96 PRO A O 1
ATOM 720 N N . THR A 1 97 ? 10.517 -17.633 10.921 1.00 46.62 97 THR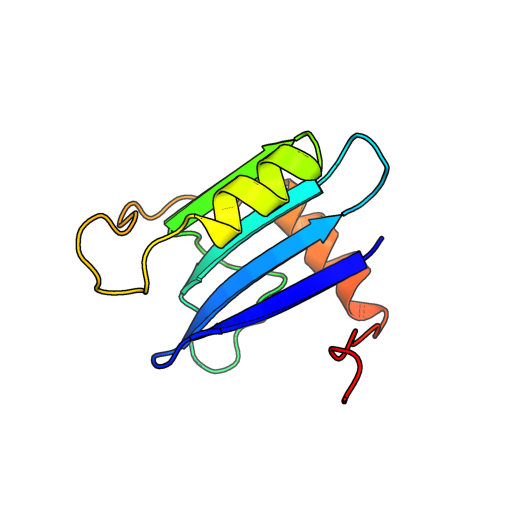 A N 1
ATOM 721 C CA . THR A 1 97 ? 11.470 -18.520 10.255 1.00 46.62 97 THR A CA 1
ATOM 722 C C . THR A 1 97 ? 11.056 -19.956 10.539 1.00 46.62 97 THR A C 1
ATOM 724 O O . THR A 1 97 ? 10.879 -20.307 11.707 1.00 46.62 97 THR A O 1
ATOM 727 N N . SER A 1 98 ? 10.879 -20.735 9.472 1.00 47.75 98 SER A N 1
ATOM 728 C CA . SER A 1 98 ? 10.726 -22.192 9.516 1.00 47.75 98 SER A CA 1
ATOM 729 C C . SER A 1 98 ? 11.905 -22.877 10.198 1.00 47.75 98 SER A C 1
ATOM 731 O O . SER A 1 98 ? 13.037 -22.352 10.072 1.00 47.75 98 SER A O 1
#

Sequence (98 aa):
MHASLFTWRGGIVDVIAIFDAGTALAYRAPLPQGGDPFDPIRVTWAFAGEPIWAIRGVLALPEPGGHGEPVFVQTPPPLCAGLAELAGQNRVIRPPTS

Organism: NCBI:txid860235

pLDDT: mean 83.93, std 15.82, range [32.56, 97.62]

Foldseek 3Di:
DDKDWDADPPQKIWIKDDPDQWWIKIFIARHDPPRDPLQGQKTLDMDITGRVCRVVVRVPADHPVDPPHRRDIDGDDPVSVVRVVVCVVDDDDDDPDD

Radius of gyration: 12.79 Å; chains: 1; bounding box: 29×33×35 Å

Secondary structure (DSSP, 8-state):
-EEEEEE-TTSEEEEEEE-SSS-EEEEEEE--TT--TTS-S-BSEEEEE-HHHHHHHHHTSPPTTSTT-----BPPPTHHHHHHHHHTT----PPPP-